Protein AF-A0AAD7YBY5-F1 (afdb_monomer)

Structure (mmCIF, N/CA/C/O backbone):
data_AF-A0AAD7YBY5-F1
#
_entry.id   AF-A0AAD7YBY5-F1
#
loop_
_atom_site.group_PDB
_atom_site.id
_atom_site.type_symbol
_atom_site.label_atom_id
_atom_site.label_alt_id
_atom_site.label_comp_id
_atom_site.label_asym_id
_atom_site.label_entity_id
_atom_site.label_seq_id
_atom_site.pdbx_PDB_ins_code
_atom_site.Cartn_x
_atom_site.Cartn_y
_atom_site.Cartn_z
_atom_site.occupancy
_atom_site.B_iso_or_equiv
_atom_site.auth_seq_id
_atom_site.auth_comp_id
_atom_site.auth_asym_id
_atom_site.auth_atom_id
_atom_site.pdbx_PDB_model_num
ATOM 1 N N . MET A 1 1 ? 53.950 -12.158 -47.807 1.00 49.66 1 MET A N 1
ATOM 2 C CA . MET A 1 1 ? 53.216 -12.852 -46.722 1.00 49.66 1 MET A CA 1
ATOM 3 C C . MET A 1 1 ? 52.343 -11.871 -45.913 1.00 49.66 1 MET A C 1
ATOM 5 O O . MET A 1 1 ? 52.463 -11.814 -44.701 1.00 49.66 1 MET A O 1
ATOM 9 N N . GLY A 1 2 ? 51.471 -11.078 -46.558 1.00 54.16 2 GLY A N 1
ATOM 10 C CA . GLY A 1 2 ? 50.641 -10.052 -45.881 1.00 54.16 2 GLY A CA 1
ATOM 11 C C . GLY A 1 2 ? 49.147 -10.391 -45.768 1.00 54.16 2 GLY A C 1
ATOM 12 O O . GLY A 1 2 ? 48.433 -9.776 -44.986 1.00 54.16 2 GLY A O 1
ATOM 13 N N . ASN A 1 3 ? 48.676 -11.403 -46.506 1.00 57.34 3 ASN A N 1
ATOM 14 C CA . ASN A 1 3 ? 47.248 -11.730 -46.601 1.00 57.34 3 ASN A CA 1
ATOM 15 C C . ASN A 1 3 ? 46.719 -12.576 -45.424 1.00 57.34 3 ASN A C 1
ATOM 17 O O . ASN A 1 3 ? 45.517 -12.632 -45.197 1.00 57.34 3 ASN A O 1
ATOM 21 N N . LEU A 1 4 ? 47.610 -13.216 -44.656 1.00 55.56 4 LEU A N 1
ATOM 22 C CA . LEU A 1 4 ? 47.236 -14.051 -43.504 1.00 55.56 4 LEU A CA 1
ATOM 23 C C . LEU A 1 4 ? 46.973 -13.219 -42.235 1.00 55.56 4 LEU A C 1
ATOM 25 O O . LEU A 1 4 ? 46.135 -13.591 -41.420 1.00 55.56 4 LEU A O 1
ATOM 29 N N . ILE A 1 5 ? 47.634 -12.063 -42.091 1.00 58.41 5 ILE A N 1
ATOM 30 C CA . ILE A 1 5 ? 47.460 -11.166 -40.935 1.00 58.41 5 ILE A CA 1
ATOM 31 C C . ILE A 1 5 ? 46.163 -10.350 -41.074 1.00 58.41 5 ILE A C 1
ATOM 33 O O . ILE A 1 5 ? 45.430 -10.198 -40.101 1.00 58.41 5 ILE A O 1
ATOM 37 N N . ALA A 1 6 ? 45.821 -9.893 -42.284 1.00 57.31 6 ALA A N 1
ATOM 38 C CA . ALA A 1 6 ? 44.580 -9.153 -42.538 1.00 57.31 6 ALA A CA 1
ATOM 39 C C . ALA A 1 6 ? 43.312 -10.011 -42.336 1.00 57.31 6 ALA A C 1
ATOM 41 O O . ALA A 1 6 ? 42.326 -9.521 -41.785 1.00 57.31 6 ALA A O 1
ATOM 42 N N . GLY A 1 7 ? 43.353 -11.297 -42.716 1.00 59.06 7 GLY A N 1
ATOM 43 C CA . GLY A 1 7 ? 42.253 -12.243 -42.490 1.00 59.06 7 GLY A CA 1
ATOM 44 C C . GLY A 1 7 ? 41.991 -12.504 -41.003 1.00 59.06 7 GLY A C 1
ATOM 45 O O . GLY A 1 7 ? 40.863 -12.340 -40.544 1.00 59.06 7 GLY A O 1
ATOM 46 N N . GLY A 1 8 ? 43.045 -12.792 -40.227 1.00 62.25 8 GLY A N 1
ATOM 47 C CA . GLY A 1 8 ? 42.928 -13.037 -38.784 1.00 62.25 8 GLY A CA 1
ATOM 48 C C . GLY A 1 8 ? 42.505 -11.805 -37.972 1.00 62.25 8 GLY A C 1
ATOM 49 O O . GLY A 1 8 ? 41.762 -11.936 -37.000 1.00 62.25 8 GLY A O 1
ATOM 50 N N . VAL A 1 9 ? 42.917 -10.597 -38.381 1.00 66.00 9 VAL A N 1
ATOM 51 C CA . VAL A 1 9 ? 42.490 -9.332 -37.751 1.00 66.00 9 VAL A CA 1
ATOM 52 C C . VAL A 1 9 ? 41.027 -9.007 -38.078 1.00 66.00 9 VAL A C 1
ATOM 54 O O . VAL A 1 9 ? 40.288 -8.595 -37.186 1.00 66.00 9 VAL A O 1
ATOM 57 N N . GLY A 1 10 ? 40.573 -9.241 -39.314 1.00 66.06 10 GLY A N 1
ATOM 58 C CA . GLY A 1 10 ? 39.168 -9.064 -39.701 1.00 66.06 10 GLY A CA 1
ATOM 59 C C . GLY A 1 10 ? 38.218 -10.041 -38.997 1.00 66.06 10 GLY A C 1
ATOM 60 O O . GLY A 1 10 ? 37.145 -9.640 -38.545 1.00 66.06 10 GLY A O 1
ATOM 61 N N . GLU A 1 11 ? 38.626 -11.303 -38.833 1.00 71.19 11 GLU A N 1
ATOM 62 C CA . GLU A 1 11 ? 37.889 -12.298 -38.041 1.00 71.19 11 GLU A CA 1
ATOM 63 C C . GLU A 1 11 ? 37.869 -11.959 -36.548 1.00 71.19 11 GLU A C 1
ATOM 65 O O . GLU A 1 11 ? 36.817 -12.059 -35.915 1.00 71.19 11 GLU A O 1
ATOM 70 N N . GLN A 1 12 ? 38.986 -11.493 -35.976 1.00 69.75 12 GLN A N 1
ATOM 71 C CA . GLN A 1 12 ? 39.000 -11.023 -34.588 1.00 69.75 12 GLN A CA 1
ATOM 72 C C . GLN A 1 12 ? 38.126 -9.785 -34.380 1.00 69.75 12 GLN A C 1
ATOM 74 O O . GLN A 1 12 ? 37.431 -9.714 -33.369 1.00 69.75 12 GLN A O 1
ATOM 79 N N . MET A 1 13 ? 38.107 -8.832 -35.318 1.00 73.50 13 MET A N 1
ATOM 80 C CA . MET A 1 13 ? 37.220 -7.668 -35.233 1.00 73.50 13 MET A CA 1
ATOM 81 C C . MET A 1 13 ? 35.747 -8.069 -35.320 1.00 73.50 13 MET A C 1
ATOM 83 O O . MET A 1 13 ? 34.963 -7.603 -34.496 1.00 73.50 13 MET A O 1
ATOM 87 N N . LYS A 1 14 ? 35.370 -8.974 -36.237 1.00 79.50 14 LYS A N 1
ATOM 88 C CA . LYS A 1 14 ? 34.003 -9.521 -36.301 1.00 79.50 14 LYS A CA 1
ATOM 89 C C . LYS A 1 14 ? 33.625 -10.249 -35.014 1.00 79.50 14 LYS A C 1
ATOM 91 O O . LYS A 1 14 ? 32.585 -9.949 -34.441 1.00 79.50 14 LYS A O 1
ATOM 96 N N . LYS A 1 15 ? 34.499 -11.112 -34.490 1.00 81.50 15 LYS A N 1
ATOM 97 C CA . LYS A 1 15 ? 34.286 -11.811 -33.214 1.00 81.50 15 LYS A CA 1
ATOM 98 C C . LYS A 1 15 ? 34.172 -10.845 -32.031 1.00 81.50 15 LYS A C 1
ATOM 100 O O . LYS A 1 15 ? 33.357 -11.061 -31.141 1.00 81.50 15 LYS A O 1
ATOM 105 N N . ASN A 1 16 ? 34.951 -9.764 -32.016 1.00 81.06 16 ASN A N 1
ATOM 106 C CA . ASN A 1 16 ? 34.866 -8.723 -30.992 1.00 81.06 16 ASN A CA 1
ATOM 107 C C . ASN A 1 16 ? 33.571 -7.903 -31.128 1.00 81.06 16 ASN A C 1
ATOM 109 O O . ASN A 1 16 ? 32.954 -7.545 -30.131 1.00 81.06 16 ASN A O 1
ATOM 113 N N . GLN A 1 17 ? 33.109 -7.653 -32.354 1.00 80.56 17 GLN A N 1
ATOM 114 C CA . GLN A 1 17 ? 31.845 -6.972 -32.634 1.00 80.56 17 GLN A CA 1
ATOM 115 C C . GLN A 1 17 ? 30.636 -7.836 -32.246 1.00 80.56 17 GLN A C 1
ATOM 117 O O . GLN A 1 17 ? 29.715 -7.343 -31.597 1.00 80.56 17 GLN A O 1
ATOM 122 N N . GLU A 1 18 ? 30.668 -9.132 -32.558 1.00 84.69 18 GLU A N 1
ATOM 123 C CA . GLU A 1 18 ? 29.687 -10.121 -32.101 1.00 84.69 18 GLU A CA 1
ATOM 124 C C . GLU A 1 18 ? 29.693 -10.241 -30.573 1.00 84.69 18 GLU A C 1
ATOM 126 O O . GLU A 1 18 ? 28.630 -10.229 -29.953 1.00 84.69 18 GLU A O 1
ATOM 131 N N . MET A 1 19 ? 30.872 -10.255 -29.942 1.00 83.69 19 MET A N 1
ATOM 132 C CA . MET A 1 19 ? 31.008 -10.237 -28.483 1.00 83.69 19 MET A CA 1
ATOM 133 C C . MET A 1 19 ? 30.435 -8.947 -27.879 1.00 83.69 19 MET A C 1
ATOM 135 O O . MET A 1 19 ? 29.713 -9.011 -26.887 1.00 83.69 19 MET A O 1
ATOM 139 N N . MET A 1 20 ? 30.674 -7.779 -28.484 1.00 82.50 20 MET A N 1
ATOM 140 C CA . MET A 1 20 ? 30.072 -6.517 -28.042 1.00 82.50 20 MET A CA 1
ATOM 141 C C . MET A 1 20 ? 28.545 -6.530 -28.174 1.00 82.50 20 MET A C 1
ATOM 143 O O . MET A 1 20 ? 27.848 -6.083 -27.263 1.00 82.50 20 MET A O 1
ATOM 147 N N . GLN A 1 21 ? 28.002 -7.078 -29.264 1.00 85.25 21 GLN A N 1
ATOM 148 C CA . GLN A 1 21 ? 26.556 -7.220 -29.446 1.00 85.25 21 GLN A CA 1
ATOM 149 C C . GLN A 1 21 ? 25.943 -8.188 -28.428 1.00 85.25 21 GLN A C 1
ATOM 151 O O . GLN A 1 21 ? 24.910 -7.874 -2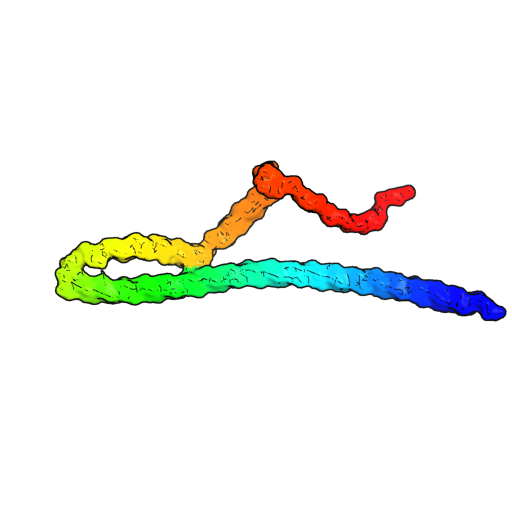7.836 1.00 85.25 21 GLN A O 1
ATOM 156 N N . GLN A 1 22 ? 26.584 -9.332 -28.177 1.00 86.12 22 GLN A N 1
ATOM 157 C CA . GLN A 1 22 ? 26.162 -10.284 -27.146 1.00 86.12 22 GLN A CA 1
ATOM 158 C C . GLN A 1 22 ? 26.198 -9.642 -25.754 1.00 86.12 22 GLN A C 1
ATOM 160 O O . GLN A 1 22 ? 25.229 -9.742 -25.005 1.00 86.12 22 GLN A O 1
ATOM 165 N N . MET A 1 23 ? 27.260 -8.903 -25.429 1.00 86.50 23 MET A N 1
ATOM 166 C CA . MET A 1 23 ? 27.378 -8.181 -24.160 1.00 86.50 23 MET A CA 1
ATOM 167 C C . MET A 1 23 ? 26.305 -7.098 -24.005 1.00 86.50 23 MET A C 1
ATOM 169 O O . MET A 1 23 ? 25.755 -6.947 -22.915 1.00 86.50 23 MET A O 1
ATOM 173 N N . ASN A 1 24 ? 25.960 -6.372 -25.072 1.00 86.75 24 ASN A N 1
ATOM 174 C CA . ASN A 1 24 ? 24.878 -5.385 -25.047 1.00 86.75 24 ASN A CA 1
ATOM 175 C C . ASN A 1 24 ? 23.507 -6.040 -24.828 1.00 86.75 24 ASN A C 1
ATOM 177 O O . ASN A 1 24 ? 22.733 -5.551 -24.005 1.00 86.75 24 ASN A O 1
ATOM 181 N N . LYS A 1 25 ? 23.232 -7.174 -25.487 1.00 88.69 25 LYS A N 1
ATOM 182 C CA . LYS A 1 25 ? 22.008 -7.963 -25.263 1.00 88.69 25 LYS A CA 1
ATOM 183 C C . LYS A 1 25 ? 21.909 -8.450 -23.816 1.00 88.69 25 LYS A C 1
ATOM 185 O O . LYS A 1 25 ? 20.912 -8.186 -23.154 1.00 88.69 25 LYS A O 1
ATOM 190 N N . ILE A 1 26 ? 22.979 -9.044 -23.283 1.00 89.69 26 ILE A N 1
ATOM 191 C CA . ILE A 1 26 ? 23.027 -9.536 -21.896 1.00 89.69 26 ILE A CA 1
ATOM 192 C C . ILE A 1 26 ? 22.824 -8.393 -20.889 1.00 89.69 26 ILE A C 1
ATOM 194 O O . ILE A 1 26 ? 22.112 -8.553 -19.897 1.00 89.69 26 ILE A O 1
ATOM 198 N N . LYS A 1 27 ? 23.441 -7.226 -21.118 1.00 88.62 27 LYS A N 1
ATOM 199 C CA . LYS A 1 27 ? 2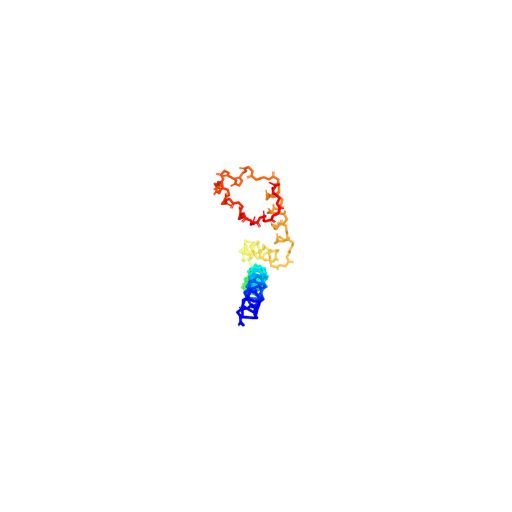3.240 -6.043 -20.264 1.00 88.62 27 LYS A CA 1
ATOM 200 C C . LYS A 1 27 ? 21.785 -5.572 -20.293 1.00 88.62 27 LYS A C 1
ATOM 202 O O . LYS A 1 27 ? 21.230 -5.289 -19.234 1.00 88.62 27 LYS A O 1
ATOM 207 N N . MET A 1 28 ? 21.173 -5.533 -21.475 1.00 89.88 28 MET A N 1
ATOM 208 C CA . MET A 1 28 ? 19.779 -5.127 -21.653 1.00 89.88 28 MET A CA 1
ATOM 209 C C . MET A 1 28 ? 18.809 -6.093 -20.958 1.00 89.88 28 MET A C 1
ATOM 211 O O . MET A 1 28 ? 17.943 -5.653 -20.204 1.00 89.88 28 MET A O 1
ATOM 215 N N . GLU A 1 29 ? 18.993 -7.404 -21.127 1.00 89.94 29 GLU A N 1
ATOM 216 C CA . GLU A 1 29 ? 18.187 -8.428 -20.449 1.00 89.94 29 GLU A CA 1
ATOM 217 C C . GLU A 1 29 ? 18.275 -8.302 -18.925 1.00 89.94 29 GLU A C 1
ATOM 219 O O . GLU A 1 29 ? 17.255 -8.298 -18.233 1.00 89.94 29 GLU A O 1
ATOM 224 N N . ARG A 1 30 ? 19.489 -8.120 -18.389 1.00 91.25 30 ARG A N 1
ATOM 225 C CA . ARG A 1 30 ? 19.697 -7.902 -16.950 1.00 91.25 30 ARG A CA 1
ATOM 226 C C . ARG A 1 30 ? 19.031 -6.623 -16.460 1.00 91.25 30 ARG A C 1
ATOM 228 O O . ARG A 1 30 ? 18.472 -6.623 -15.367 1.00 91.25 30 ARG A O 1
ATOM 235 N N . GLN A 1 31 ? 19.068 -5.547 -17.245 1.00 88.56 31 GLN A N 1
ATOM 236 C CA . GLN A 1 31 ? 18.417 -4.289 -16.888 1.00 88.56 31 GLN A CA 1
ATOM 237 C C . GLN A 1 31 ? 16.896 -4.454 -16.816 1.00 88.56 31 GLN A C 1
ATOM 239 O O . GLN A 1 31 ? 16.293 -4.030 -15.833 1.00 88.56 31 GLN A O 1
ATOM 244 N N . ILE A 1 32 ? 16.281 -5.124 -17.794 1.00 90.88 32 ILE A N 1
ATOM 245 C CA . ILE A 1 32 ? 14.839 -5.414 -17.785 1.00 90.88 32 ILE A CA 1
ATOM 246 C C . ILE A 1 32 ? 14.471 -6.277 -16.575 1.00 90.88 32 ILE A C 1
ATOM 248 O O . ILE A 1 32 ? 13.525 -5.966 -15.848 1.00 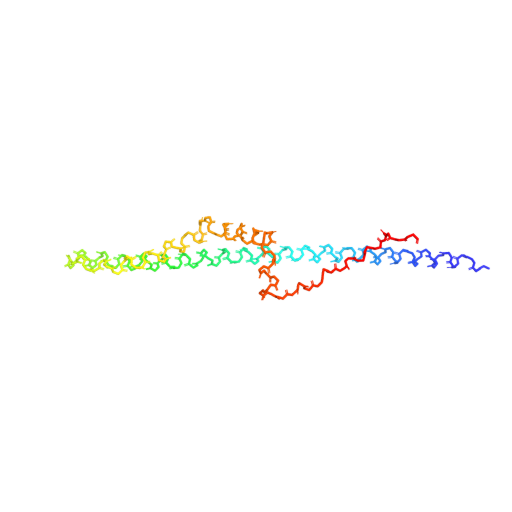90.88 32 ILE A O 1
ATOM 252 N N . GLN A 1 33 ? 15.245 -7.332 -16.310 1.00 91.56 33 GLN A N 1
ATOM 253 C CA . GLN A 1 33 ? 15.033 -8.181 -15.140 1.00 91.56 33 GLN A CA 1
ATOM 254 C C . GLN A 1 33 ? 15.154 -7.383 -13.841 1.00 91.56 33 GLN A C 1
ATOM 256 O O . GLN A 1 33 ? 14.316 -7.528 -12.955 1.00 91.56 33 GLN A O 1
ATOM 261 N N . PHE A 1 34 ? 16.152 -6.509 -13.726 1.00 92.00 34 PHE A N 1
ATOM 262 C CA . PHE A 1 34 ? 16.333 -5.669 -12.548 1.00 92.00 34 PHE A CA 1
ATOM 263 C C . PHE A 1 34 ? 15.141 -4.732 -12.321 1.00 92.00 34 PHE A C 1
ATOM 265 O O . PHE A 1 34 ? 14.630 -4.665 -11.203 1.00 92.00 34 PHE A O 1
ATOM 272 N N . GLN A 1 35 ? 14.652 -4.070 -13.375 1.00 88.19 35 GLN A N 1
ATOM 273 C CA . GLN A 1 35 ? 13.467 -3.205 -13.309 1.00 88.19 35 GLN A CA 1
ATOM 274 C C . GLN A 1 35 ? 12.235 -3.981 -12.840 1.00 88.19 35 GLN A C 1
ATOM 276 O O . GLN A 1 35 ? 11.544 -3.570 -11.909 1.00 88.19 35 GLN A O 1
ATOM 281 N N . TYR A 1 36 ? 12.009 -5.159 -13.418 1.00 89.81 36 TYR A N 1
ATOM 282 C CA . TYR A 1 36 ? 10.899 -6.025 -13.040 1.00 89.81 36 TYR A CA 1
ATOM 283 C C . TYR A 1 36 ? 10.980 -6.481 -11.576 1.00 89.81 36 TYR A C 1
ATOM 285 O O . TYR A 1 36 ? 9.980 -6.481 -10.854 1.00 89.81 36 TYR A O 1
ATOM 293 N N . GLN A 1 37 ? 12.178 -6.835 -11.106 1.00 90.06 37 GLN A N 1
ATOM 294 C CA . GLN A 1 37 ? 12.403 -7.220 -9.714 1.00 90.06 37 GLN A CA 1
ATOM 295 C C . GLN A 1 37 ? 12.199 -6.040 -8.756 1.00 90.06 37 GLN A C 1
ATOM 297 O O . GLN A 1 37 ? 11.602 -6.222 -7.696 1.00 90.06 37 GLN A O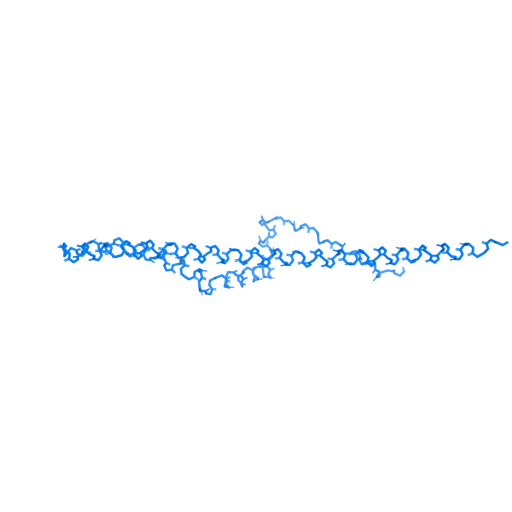 1
ATOM 302 N N . MET A 1 38 ? 12.643 -4.832 -9.118 1.00 90.31 38 MET A N 1
ATOM 303 C CA . MET A 1 38 ? 12.409 -3.626 -8.320 1.00 90.31 38 MET A CA 1
ATOM 304 C C . MET A 1 38 ? 10.921 -3.296 -8.205 1.00 90.31 38 MET A C 1
ATOM 306 O O . MET A 1 38 ? 10.438 -3.100 -7.092 1.00 90.31 38 MET A O 1
ATOM 310 N N . GLN A 1 39 ? 10.173 -3.329 -9.311 1.00 88.19 39 GLN A N 1
ATOM 311 C CA . GLN A 1 39 ? 8.722 -3.107 -9.295 1.00 88.19 39 GLN A CA 1
ATOM 312 C C . GLN A 1 39 ? 7.997 -4.134 -8.416 1.00 88.19 39 GLN A C 1
ATOM 314 O O . GLN A 1 39 ? 7.179 -3.776 -7.566 1.00 88.19 39 GLN A O 1
ATOM 319 N N . LYS A 1 40 ? 8.341 -5.421 -8.554 1.00 86.12 40 LYS A N 1
ATOM 320 C CA . LYS A 1 40 ? 7.798 -6.480 -7.691 1.00 86.12 40 LYS A CA 1
ATOM 321 C C . LYS A 1 40 ? 8.103 -6.244 -6.219 1.00 86.12 40 LYS A C 1
ATOM 323 O O . LYS A 1 40 ? 7.216 -6.403 -5.383 1.00 86.12 40 LYS A O 1
ATOM 328 N N . LYS A 1 41 ? 9.342 -5.866 -5.895 1.00 89.31 41 LYS A N 1
ATOM 329 C CA . LYS A 1 41 ? 9.756 -5.574 -4.518 1.00 89.31 41 LYS A CA 1
ATOM 330 C C . LYS A 1 41 ? 9.016 -4.374 -3.944 1.00 89.31 41 LYS A C 1
ATOM 332 O O . LYS A 1 41 ? 8.587 -4.449 -2.801 1.00 89.31 41 LYS A O 1
ATOM 337 N N . GLN A 1 42 ?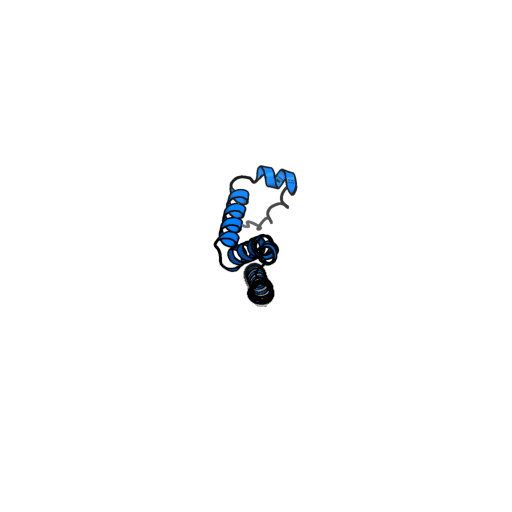 8.823 -3.309 -4.718 1.00 88.12 42 GLN A N 1
ATOM 338 C CA . GLN A 1 42 ? 8.048 -2.144 -4.285 1.00 88.12 42 GLN A CA 1
ATOM 339 C C . GLN A 1 42 ? 6.595 -2.523 -3.983 1.00 88.12 42 GLN A C 1
ATOM 341 O O . GLN A 1 42 ? 6.090 -2.190 -2.913 1.00 88.12 42 GLN A O 1
ATOM 346 N N . MET A 1 43 ? 5.951 -3.300 -4.860 1.00 85.50 43 MET A N 1
ATOM 347 C CA . MET A 1 43 ? 4.588 -3.786 -4.626 1.00 85.50 43 MET A CA 1
ATOM 348 C C . MET A 1 43 ? 4.507 -4.690 -3.385 1.00 85.50 43 MET A C 1
ATOM 350 O O . MET A 1 43 ? 3.598 -4.555 -2.568 1.00 85.50 43 MET A O 1
ATOM 354 N N . ALA A 1 44 ? 5.478 -5.590 -3.210 1.00 85.50 44 ALA A N 1
ATOM 355 C CA . ALA A 1 44 ? 5.551 -6.457 -2.038 1.00 85.50 44 ALA A CA 1
ATOM 356 C C . ALA A 1 44 ? 5.791 -5.666 -0.740 1.00 85.50 44 ALA A C 1
ATOM 358 O O . ALA A 1 44 ? 5.185 -5.979 0.281 1.00 85.50 44 ALA A O 1
ATOM 359 N N . MET A 1 45 ? 6.631 -4.629 -0.779 1.00 88.62 45 MET A N 1
ATOM 360 C CA . MET A 1 45 ? 6.919 -3.760 0.363 1.00 88.62 45 MET A CA 1
ATOM 361 C C . MET A 1 45 ? 5.693 -2.944 0.774 1.00 88.62 45 MET A C 1
ATOM 363 O O . MET A 1 45 ? 5.392 -2.877 1.962 1.00 88.62 45 MET A O 1
ATOM 367 N N . GLN A 1 46 ? 4.952 -2.383 -0.186 1.00 85.56 46 GLN A N 1
ATOM 368 C CA . GLN A 1 46 ? 3.694 -1.687 0.101 1.00 85.56 46 GLN A CA 1
ATOM 369 C C . GLN A 1 46 ? 2.689 -2.624 0.777 1.00 85.56 46 GLN A C 1
ATOM 371 O O . GLN A 1 46 ? 2.134 -2.281 1.818 1.00 85.56 46 GLN A O 1
ATOM 376 N N . LEU A 1 47 ? 2.522 -3.841 0.248 1.00 83.94 47 LEU A N 1
ATOM 377 C CA . LEU A 1 47 ? 1.625 -4.836 0.834 1.00 83.94 47 LEU A CA 1
ATOM 378 C C . LEU A 1 47 ? 2.070 -5.271 2.241 1.00 83.94 47 LEU A C 1
ATOM 380 O O . LEU A 1 47 ? 1.239 -5.414 3.137 1.00 83.94 47 LEU A O 1
ATOM 384 N N . ALA A 1 48 ? 3.373 -5.470 2.450 1.00 86.81 48 ALA A N 1
ATOM 385 C CA . ALA A 1 48 ? 3.926 -5.799 3.760 1.00 86.81 48 ALA A CA 1
ATOM 386 C C . ALA A 1 48 ? 3.703 -4.663 4.774 1.00 86.81 48 ALA A C 1
ATOM 388 O O . ALA A 1 48 ? 3.258 -4.928 5.888 1.00 86.81 48 ALA A O 1
ATOM 389 N N . GLY A 1 49 ? 3.923 -3.406 4.374 1.00 86.88 49 GLY A N 1
ATOM 390 C CA . GLY A 1 49 ? 3.681 -2.237 5.223 1.00 86.88 49 GLY A CA 1
ATOM 391 C C . GLY A 1 49 ? 2.207 -2.066 5.603 1.00 86.88 49 GLY A C 1
ATOM 392 O O . GLY A 1 49 ? 1.893 -1.771 6.757 1.00 86.88 49 GLY A O 1
ATOM 393 N N . SER A 1 50 ? 1.282 -2.324 4.671 1.00 85.75 50 SER A N 1
ATOM 394 C CA . SER A 1 50 ? -0.156 -2.323 4.973 1.00 85.75 50 SER A CA 1
ATOM 395 C C . SER A 1 50 ? -0.532 -3.393 6.003 1.00 85.75 50 SER A C 1
ATOM 397 O O . SER A 1 50 ? -1.334 -3.121 6.896 1.00 85.75 50 SER A O 1
ATOM 399 N N . ARG A 1 51 ? 0.066 -4.590 5.923 1.00 85.38 51 ARG A N 1
ATOM 400 C CA . ARG A 1 51 ? -0.161 -5.671 6.898 1.00 85.38 51 ARG A CA 1
ATOM 401 C C . ARG A 1 51 ? 0.363 -5.319 8.285 1.00 85.38 51 ARG A C 1
ATOM 403 O O . ARG A 1 51 ? -0.361 -5.511 9.257 1.00 85.38 51 ARG A O 1
ATOM 410 N N . ASP A 1 52 ? 1.573 -4.777 8.373 1.00 89.69 52 ASP A N 1
ATOM 411 C CA . ASP A 1 52 ? 2.170 -4.366 9.648 1.00 89.69 52 ASP A CA 1
ATOM 412 C C . ASP A 1 52 ? 1.333 -3.272 10.336 1.00 89.69 52 ASP A C 1
ATOM 414 O O . ASP A 1 52 ? 0.928 -3.409 11.491 1.00 89.69 52 ASP A O 1
ATOM 418 N N . THR A 1 53 ? 0.921 -2.256 9.571 1.00 86.69 53 THR A N 1
ATOM 419 C CA . THR A 1 53 ? 0.028 -1.189 10.056 1.00 86.69 53 THR A CA 1
ATOM 420 C C . THR A 1 53 ? -1.318 -1.745 10.536 1.00 86.69 53 THR A C 1
ATOM 422 O O . THR A 1 53 ? -1.834 -1.330 11.575 1.00 86.69 53 THR A O 1
ATOM 425 N N . CYS A 1 54 ? -1.886 -2.719 9.817 1.00 88.38 54 CYS A N 1
ATOM 426 C CA . CYS A 1 54 ? -3.130 -3.382 10.207 1.00 88.38 54 CYS A CA 1
ATOM 427 C C . CYS A 1 54 ? -2.984 -4.127 11.540 1.00 88.38 54 CYS A C 1
ATOM 429 O O . CYS A 1 54 ? -3.853 -4.004 12.406 1.00 88.38 54 CYS A O 1
ATOM 431 N N . HIS A 1 55 ? -1.893 -4.874 11.734 1.00 88.06 55 HIS A N 1
ATOM 432 C CA . HIS A 1 55 ? -1.624 -5.555 13.000 1.00 88.06 55 HIS A CA 1
ATOM 433 C C . HIS A 1 55 ? -1.461 -4.563 14.152 1.00 88.06 55 HIS A C 1
ATOM 435 O O . HIS A 1 55 ? -2.069 -4.756 15.206 1.00 88.06 55 HIS A O 1
ATOM 441 N N . TRP A 1 56 ? -0.724 -3.474 13.929 1.00 90.69 56 TRP A N 1
ATOM 442 C CA . TRP A 1 56 ? -0.514 -2.433 14.930 1.00 90.69 56 TRP A CA 1
ATOM 443 C C . TRP A 1 56 ? -1.826 -1.778 15.384 1.00 90.69 56 TRP A C 1
ATOM 445 O O . TRP A 1 56 ? -2.130 -1.726 16.578 1.00 90.69 56 TRP A O 1
ATOM 455 N N . ILE A 1 57 ? -2.658 -1.346 14.432 1.00 89.12 57 ILE A N 1
ATOM 456 C CA . ILE A 1 57 ? -3.947 -0.705 14.727 1.00 89.12 57 ILE A CA 1
ATOM 457 C C . ILE A 1 57 ? -4.923 -1.695 15.368 1.00 89.12 57 ILE A C 1
ATOM 459 O O . ILE A 1 57 ? -5.631 -1.337 16.308 1.00 89.12 57 ILE A O 1
ATOM 463 N N . THR A 1 58 ? -4.934 -2.954 14.921 1.00 88.12 58 THR A N 1
ATOM 464 C CA . THR A 1 58 ? -5.792 -3.996 15.508 1.00 88.12 58 THR A CA 1
ATOM 465 C C . THR A 1 58 ? -5.410 -4.278 16.961 1.00 88.12 58 THR A C 1
ATOM 467 O O . THR A 1 58 ? -6.292 -4.389 17.811 1.00 88.12 58 THR A O 1
ATOM 470 N N . ALA A 1 59 ? -4.114 -4.354 17.277 1.00 91.19 59 ALA A N 1
ATOM 471 C CA . ALA A 1 59 ? -3.642 -4.549 18.648 1.00 91.19 59 ALA A CA 1
ATOM 472 C C . ALA A 1 59 ? -4.038 -3.373 19.557 1.00 91.19 59 ALA A C 1
ATOM 474 O O . ALA A 1 59 ? -4.520 -3.572 20.677 1.00 91.19 59 ALA A O 1
ATOM 475 N N . PHE A 1 60 ? -3.907 -2.143 19.056 1.00 90.31 60 PHE A N 1
ATOM 476 C CA . PHE A 1 60 ? -4.356 -0.946 19.762 1.00 90.31 60 PHE A CA 1
ATOM 477 C C . PHE A 1 60 ? -5.873 -0.953 20.006 1.00 90.31 60 PHE A C 1
ATOM 479 O O . PHE A 1 60 ? -6.320 -0.753 21.138 1.00 90.31 60 PHE A O 1
ATOM 486 N N . TYR A 1 61 ? -6.662 -1.268 18.974 1.00 89.69 61 TYR A N 1
ATOM 487 C CA . TYR A 1 61 ? -8.114 -1.405 19.073 1.00 89.69 61 TYR A CA 1
ATOM 488 C C . TYR A 1 61 ? -8.512 -2.466 20.106 1.00 89.69 61 TYR A C 1
ATOM 490 O O . TYR A 1 61 ? -9.346 -2.192 20.966 1.00 89.69 61 TYR A O 1
ATOM 498 N N . ALA A 1 62 ? -7.881 -3.643 20.084 1.00 90.56 62 ALA A N 1
ATOM 499 C CA . ALA A 1 62 ? -8.140 -4.717 21.042 1.00 90.56 62 ALA A CA 1
ATOM 500 C C . ALA A 1 62 ? -7.824 -4.299 22.489 1.00 90.56 62 ALA A C 1
ATOM 502 O O . ALA A 1 62 ? -8.581 -4.610 23.413 1.00 90.56 62 ALA A O 1
ATOM 503 N N . THR A 1 63 ? -6.741 -3.544 22.690 1.00 91.19 63 THR A N 1
ATOM 504 C CA . THR A 1 63 ? -6.331 -3.049 24.013 1.00 91.19 63 THR A CA 1
ATOM 505 C C . THR A 1 63 ? -7.348 -2.045 24.559 1.00 91.19 63 THR A C 1
ATOM 507 O O . THR A 1 63 ? -7.824 -2.191 25.687 1.00 91.19 63 THR A O 1
ATOM 510 N N . ILE A 1 64 ? -7.755 -1.068 23.738 1.00 89.94 64 ILE A N 1
ATOM 511 C CA . ILE A 1 64 ? -8.790 -0.092 24.102 1.00 89.94 64 ILE A CA 1
ATOM 512 C C . ILE A 1 64 ? -10.134 -0.778 24.339 1.00 89.94 64 ILE A C 1
ATOM 514 O O . ILE A 1 64 ? -10.792 -0.496 25.340 1.00 89.94 64 ILE A O 1
ATOM 518 N N . ALA A 1 65 ? -10.533 -1.699 23.462 1.00 88.62 65 ALA A N 1
ATOM 519 C CA . ALA A 1 65 ? -11.784 -2.432 23.593 1.00 88.62 65 ALA A CA 1
ATOM 520 C C . ALA A 1 65 ? -11.839 -3.199 24.921 1.00 88.62 65 ALA A C 1
ATOM 522 O O . ALA A 1 65 ? -12.819 -3.085 25.651 1.00 88.62 65 ALA A O 1
ATOM 523 N N . THR A 1 66 ? -10.762 -3.895 25.294 1.00 89.75 66 THR A N 1
ATOM 524 C CA . THR A 1 66 ? -10.686 -4.630 26.568 1.00 89.75 66 THR A CA 1
ATOM 525 C C . THR A 1 66 ? -10.783 -3.687 27.775 1.00 89.75 66 THR A C 1
ATOM 527 O O . THR A 1 66 ? -11.512 -3.971 28.732 1.00 89.75 66 THR A O 1
ATOM 530 N N . GLY A 1 67 ? -10.114 -2.529 27.721 1.00 88.69 67 GLY A N 1
ATOM 531 C CA . GLY A 1 67 ? -10.191 -1.502 28.764 1.00 88.69 67 GLY A CA 1
ATOM 532 C C . GLY A 1 67 ? -11.597 -0.911 28.919 1.00 88.69 67 GLY A C 1
ATOM 533 O O . GLY A 1 67 ? -12.117 -0.820 30.034 1.00 88.69 67 GLY A O 1
ATOM 534 N N . LEU A 1 68 ? -12.250 -0.577 27.803 1.00 87.19 68 LEU A N 1
ATOM 535 C CA . LEU A 1 68 ? -13.606 -0.024 27.787 1.00 87.19 68 LEU A CA 1
ATOM 536 C C . LEU A 1 68 ? -14.661 -1.049 28.217 1.00 87.19 68 LEU A C 1
ATOM 538 O O . LEU A 1 68 ? -15.569 -0.690 28.961 1.00 87.19 68 LEU A O 1
ATOM 542 N N . ILE A 1 69 ? -14.527 -2.322 27.830 1.00 86.75 69 ILE A N 1
ATOM 543 C CA . ILE A 1 69 ? -15.423 -3.405 28.270 1.00 86.75 69 ILE A CA 1
ATOM 544 C C . ILE A 1 69 ? -15.299 -3.624 29.783 1.00 86.75 69 ILE A C 1
ATOM 546 O O . ILE A 1 69 ? -16.307 -3.713 30.486 1.00 86.75 69 ILE A O 1
ATOM 550 N N . THR A 1 70 ? -14.075 -3.649 30.314 1.00 87.88 70 THR A N 1
ATOM 551 C CA . THR A 1 70 ? -13.841 -3.796 31.761 1.00 87.88 70 THR A CA 1
ATOM 552 C C . THR A 1 70 ? -14.408 -2.601 32.537 1.00 87.88 70 THR A C 1
ATOM 554 O O . THR A 1 70 ? -15.071 -2.774 33.563 1.00 87.88 70 THR A O 1
ATOM 557 N N . GLY A 1 71 ? -14.221 -1.383 32.015 1.00 84.00 71 GLY A N 1
ATOM 558 C CA . GLY A 1 71 ? -14.818 -0.165 32.565 1.00 84.00 71 GLY A CA 1
ATOM 559 C C . GLY A 1 71 ? -16.348 -0.177 32.514 1.00 84.00 71 GLY A C 1
ATOM 560 O O . GLY A 1 71 ? -17.004 0.144 33.505 1.00 84.00 71 GLY A O 1
ATOM 561 N N . PHE A 1 72 ? -16.935 -0.627 31.403 1.00 85.44 72 PHE A N 1
ATOM 562 C CA . PHE A 1 72 ? -18.381 -0.746 31.236 1.00 85.44 72 PHE A CA 1
ATOM 563 C C . PHE A 1 72 ? -18.996 -1.718 32.248 1.00 85.44 72 PHE A C 1
ATOM 565 O O . PHE A 1 72 ? -19.987 -1.373 32.893 1.00 85.44 72 PHE A O 1
ATOM 572 N N . THR A 1 73 ? -18.375 -2.880 32.467 1.00 82.81 73 THR A N 1
ATOM 573 C CA . THR A 1 73 ? -18.830 -3.863 33.465 1.00 82.81 73 THR A CA 1
ATOM 574 C C . THR A 1 73 ? -18.874 -3.270 34.877 1.00 82.81 73 THR A C 1
ATOM 576 O O . THR A 1 73 ? -19.788 -3.571 35.645 1.00 82.81 73 THR A O 1
ATOM 579 N N . LYS A 1 74 ? -17.935 -2.374 35.213 1.00 83.56 74 LYS A N 1
ATOM 580 C CA . LYS A 1 74 ? -17.855 -1.733 36.534 1.00 83.56 74 LYS A CA 1
ATOM 581 C C . LYS A 1 74 ? -18.788 -0.527 36.690 1.00 83.56 74 LYS A C 1
ATOM 583 O O . LYS A 1 74 ? -19.354 -0.336 37.760 1.00 83.56 74 LYS A O 1
ATOM 588 N N . THR A 1 75 ? -18.940 0.308 35.660 1.00 82.00 75 THR A N 1
ATOM 589 C CA . THR A 1 75 ? -19.699 1.574 35.747 1.00 82.00 75 THR A CA 1
ATOM 590 C C . THR A 1 75 ? -21.143 1.458 35.238 1.00 82.00 75 THR A C 1
ATOM 592 O O . THR A 1 75 ? -21.952 2.337 35.524 1.00 82.00 75 THR A O 1
ATOM 595 N N . ARG A 1 76 ? -21.478 0.406 34.472 1.00 79.94 76 ARG A N 1
ATOM 596 C CA . ARG A 1 76 ? -22.775 0.167 33.796 1.00 79.94 76 ARG A CA 1
ATOM 597 C C . ARG A 1 76 ? -23.309 1.333 32.949 1.00 79.94 76 ARG A C 1
ATOM 599 O O . ARG A 1 76 ? -24.501 1.404 32.661 1.00 79.94 76 ARG A O 1
ATOM 606 N N . LYS A 1 77 ? -22.438 2.250 32.518 1.00 80.31 77 LYS A N 1
ATOM 607 C CA . LYS A 1 77 ? -22.805 3.402 31.681 1.00 80.31 77 LYS A CA 1
ATOM 608 C C . LYS A 1 77 ? -22.582 3.074 30.199 1.00 80.31 77 LYS A C 1
ATOM 610 O O . LYS A 1 77 ? -21.423 2.983 29.797 1.00 80.31 77 LYS A O 1
ATOM 615 N N . PRO A 1 78 ? -23.635 2.970 29.364 1.00 75.56 78 PRO A N 1
ATOM 616 C CA . PRO A 1 78 ? -23.494 2.631 27.940 1.00 75.56 78 PRO A CA 1
ATOM 617 C C . PRO A 1 78 ? -22.718 3.685 27.141 1.00 75.56 78 PRO A C 1
ATOM 619 O O . PRO A 1 78 ? -22.114 3.363 26.123 1.00 75.56 78 PRO A O 1
ATOM 622 N N . GLY A 1 79 ? -22.642 4.923 27.645 1.00 79.94 79 GLY A N 1
ATOM 623 C CA . GLY A 1 79 ? -21.861 5.998 27.030 1.00 79.94 79 GLY A CA 1
ATOM 624 C C . GLY A 1 79 ? -20.356 5.719 26.916 1.00 79.94 79 GLY A C 1
ATOM 625 O O . GLY A 1 79 ? -19.687 6.333 26.094 1.00 79.94 79 GLY A O 1
ATOM 626 N N . LEU A 1 80 ? -19.819 4.767 27.686 1.00 78.25 80 LEU A N 1
ATOM 627 C CA . LEU A 1 80 ? -18.398 4.410 27.639 1.00 78.25 80 LEU A CA 1
ATOM 628 C C . LEU A 1 80 ? -18.008 3.652 26.356 1.00 78.25 80 LEU A C 1
ATOM 630 O O . LEU A 1 80 ? -16.835 3.616 26.001 1.00 78.25 80 LEU A O 1
ATOM 634 N N . LEU A 1 81 ? -18.982 3.067 25.649 1.00 77.38 81 LEU A N 1
ATOM 635 C CA . LEU A 1 81 ? -18.765 2.337 24.393 1.00 77.38 81 LEU A CA 1
ATOM 636 C C . LEU A 1 81 ? -18.887 3.230 23.150 1.00 77.38 81 LEU A C 1
ATOM 638 O O . LEU A 1 81 ? -18.496 2.816 22.062 1.00 77.38 81 LEU A O 1
ATOM 642 N N . ILE A 1 82 ? -19.375 4.465 23.304 1.00 82.75 82 ILE A N 1
ATOM 643 C CA . ILE A 1 82 ? -19.478 5.449 22.218 1.00 82.75 82 ILE A CA 1
ATOM 644 C C . ILE A 1 82 ? -18.156 5.629 21.448 1.00 82.75 82 ILE A C 1
ATOM 646 O O . ILE A 1 82 ? -18.211 5.581 20.220 1.00 82.75 82 ILE A O 1
ATOM 650 N N . PRO A 1 83 ? -16.970 5.776 22.082 1.00 82.00 83 PRO A N 1
ATOM 651 C CA . PRO A 1 83 ? -15.715 5.947 21.341 1.00 82.00 83 PRO A CA 1
ATOM 652 C C . PRO A 1 83 ? -15.282 4.705 20.546 1.00 82.00 83 PRO A C 1
ATOM 654 O O . PRO A 1 83 ? -14.411 4.808 19.686 1.00 82.00 83 PRO A O 1
ATOM 657 N N . LEU A 1 84 ? -15.891 3.540 20.780 1.00 82.00 84 LEU A N 1
ATOM 658 C CA . LEU A 1 84 ? -15.544 2.300 20.089 1.00 82.00 84 LEU A CA 1
ATOM 659 C C . LEU A 1 84 ? -16.026 2.299 18.629 1.00 82.00 84 LEU A C 1
ATOM 661 O O . LEU A 1 84 ? -15.366 1.725 17.765 1.00 82.00 84 LEU A O 1
ATOM 665 N N . VAL A 1 85 ? -17.144 2.976 18.347 1.00 82.12 85 VAL A N 1
ATOM 666 C CA . VAL A 1 85 ? -17.745 3.081 17.006 1.00 82.12 85 VAL A CA 1
ATOM 667 C C . VAL A 1 85 ? -16.860 3.872 16.028 1.00 82.12 85 VAL A C 1
ATOM 669 O O . VAL A 1 85 ? -16.505 3.315 14.987 1.00 82.12 85 VAL A O 1
ATOM 672 N N . PRO A 1 86 ? -16.433 5.119 16.326 1.00 85.19 86 PRO A N 1
ATOM 673 C CA . PRO A 1 86 ? -15.545 5.861 15.434 1.00 85.19 86 PRO A CA 1
ATOM 674 C C . PRO A 1 86 ? -14.154 5.226 15.313 1.00 85.19 86 PRO A C 1
ATOM 676 O O . PRO A 1 86 ? -13.497 5.425 14.299 1.00 85.19 86 PRO A O 1
ATOM 679 N N . LEU A 1 87 ? -13.708 4.435 16.297 1.00 82.25 87 LEU A N 1
ATOM 680 C CA . LEU A 1 87 ? -12.430 3.715 16.238 1.00 82.25 87 LEU A CA 1
ATOM 681 C C . LEU A 1 87 ? -12.508 2.430 15.388 1.00 82.25 87 LEU A C 1
ATOM 683 O O . LEU A 1 87 ? -11.533 2.038 14.742 1.00 82.25 87 LEU A O 1
ATOM 687 N N . ALA A 1 88 ? -13.670 1.771 15.361 1.00 84.38 88 ALA A N 1
ATOM 688 C CA . ALA A 1 88 ? -13.885 0.552 14.582 1.00 84.38 88 ALA A CA 1
ATOM 689 C C . ALA A 1 88 ? -13.843 0.811 13.068 1.00 84.38 88 ALA A C 1
ATOM 691 O O . ALA A 1 88 ? -13.284 0.007 12.325 1.00 84.38 88 ALA A O 1
ATOM 692 N N . PHE A 1 89 ? -14.380 1.947 12.611 1.00 84.88 89 PHE A N 1
ATOM 693 C 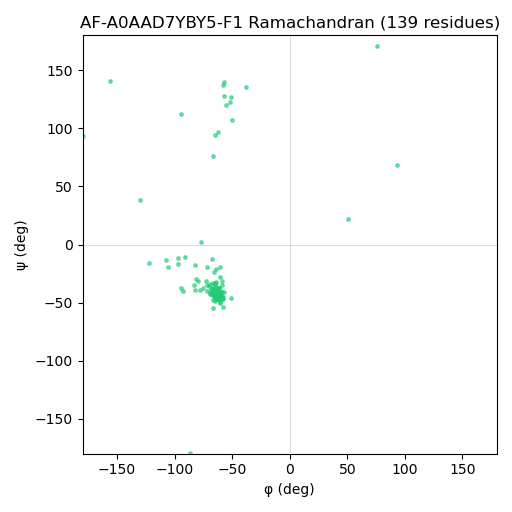CA . PHE A 1 89 ? -14.454 2.295 11.188 1.00 84.88 89 PHE A CA 1
ATOM 694 C C . PHE A 1 89 ? -13.084 2.337 10.469 1.00 84.88 89 PHE A C 1
ATOM 696 O O . PHE A 1 89 ? -12.914 1.616 9.483 1.00 84.88 89 PHE A O 1
ATOM 703 N N . PRO A 1 90 ? -12.068 3.089 10.944 1.00 85.94 90 PRO A N 1
ATOM 704 C CA . PRO A 1 90 ? -10.741 3.069 10.331 1.00 85.94 90 PRO A CA 1
ATOM 705 C C . PRO A 1 90 ? -10.066 1.700 10.466 1.00 85.94 90 PRO A C 1
ATOM 707 O O . PRO A 1 90 ? -9.401 1.257 9.535 1.00 85.94 90 PRO A O 1
ATOM 710 N N . THR A 1 91 ? -10.274 0.982 11.572 1.00 84.81 91 THR A N 1
ATOM 711 C CA . THR A 1 91 ? -9.691 -0.358 11.771 1.00 84.81 91 THR A CA 1
ATOM 712 C C . THR A 1 91 ? -10.207 -1.354 10.726 1.00 84.81 91 THR A C 1
ATOM 714 O O . THR A 1 91 ? -9.418 -2.084 10.126 1.00 84.81 91 THR A O 1
ATOM 717 N N . ALA A 1 92 ? -11.512 -1.332 10.438 1.00 84.94 92 ALA A N 1
ATOM 718 C CA . ALA A 1 92 ? -12.119 -2.132 9.377 1.00 84.94 92 ALA A CA 1
ATOM 719 C C . ALA A 1 92 ? -11.591 -1.747 7.983 1.00 84.94 92 ALA A C 1
ATOM 721 O O . ALA A 1 92 ? -11.345 -2.622 7.153 1.00 84.94 92 ALA A O 1
ATOM 722 N N . TYR A 1 93 ? -11.348 -0.454 7.740 1.00 84.44 93 TYR A N 1
ATOM 723 C CA . TYR A 1 93 ? -10.721 0.014 6.502 1.00 84.44 93 TYR A CA 1
ATOM 724 C C . TYR A 1 93 ? -9.303 -0.546 6.320 1.00 84.44 93 TYR A C 1
ATOM 726 O O . TYR A 1 93 ? -8.975 -1.042 5.244 1.00 84.44 93 TYR A O 1
ATOM 734 N N . PHE A 1 94 ? -8.467 -0.522 7.364 1.00 84.00 94 PHE A N 1
ATOM 735 C CA . PHE A 1 94 ? -7.117 -1.094 7.297 1.00 84.00 94 PHE A CA 1
ATOM 736 C C . PHE A 1 94 ? -7.130 -2.611 7.091 1.00 84.00 94 PHE A C 1
ATOM 738 O O . PHE A 1 94 ? -6.275 -3.132 6.377 1.00 84.00 94 PHE A O 1
ATOM 745 N N . TRP A 1 95 ? -8.129 -3.305 7.638 1.00 81.81 95 TRP A N 1
ATOM 746 C CA . TRP A 1 95 ? -8.358 -4.726 7.376 1.00 81.81 95 TRP A CA 1
ATOM 747 C C . TRP A 1 95 ? -8.686 -5.012 5.906 1.00 81.81 95 TRP A C 1
ATOM 749 O O . TRP A 1 95 ? -8.071 -5.895 5.302 1.00 81.81 95 TRP A O 1
ATOM 759 N N . ASP A 1 96 ? -9.594 -4.238 5.303 1.00 82.69 96 ASP A N 1
ATOM 760 C CA . ASP A 1 96 ? -9.910 -4.347 3.870 1.00 82.69 96 ASP A CA 1
ATOM 761 C C . ASP A 1 96 ? -8.701 -3.994 2.985 1.00 82.69 96 ASP A C 1
ATOM 763 O O . ASP A 1 96 ? -8.495 -4.581 1.922 1.00 82.69 96 ASP A O 1
ATOM 767 N N . LEU A 1 97 ? -7.843 -3.079 3.440 1.00 78.75 97 LEU A N 1
ATOM 768 C CA . LEU A 1 97 ? -6.637 -2.680 2.716 1.00 78.75 97 LEU A CA 1
ATOM 769 C C . LEU A 1 97 ? -5.516 -3.735 2.800 1.00 78.75 97 LEU A C 1
ATOM 771 O O . LEU A 1 97 ? -4.823 -3.962 1.811 1.00 78.75 97 LEU A O 1
ATOM 775 N N . ALA A 1 98 ? -5.352 -4.404 3.946 1.00 76.50 98 ALA A N 1
ATOM 776 C CA . ALA A 1 98 ? -4.291 -5.389 4.179 1.00 76.50 98 ALA A CA 1
ATOM 777 C C . ALA A 1 98 ? -4.611 -6.805 3.662 1.00 76.50 98 ALA A C 1
ATOM 779 O O . ALA A 1 98 ? -3.702 -7.514 3.213 1.00 76.50 98 ALA A O 1
ATOM 780 N N . TYR A 1 99 ? -5.880 -7.221 3.732 1.00 69.00 99 TYR A N 1
ATOM 781 C CA . TYR A 1 99 ? -6.319 -8.582 3.389 1.00 69.00 99 TYR A CA 1
ATOM 782 C C . TYR A 1 99 ? -7.387 -8.635 2.288 1.00 69.00 99 TYR A C 1
ATOM 784 O O . TYR A 1 99 ? -7.609 -9.700 1.711 1.00 69.00 99 TYR A O 1
ATOM 792 N N . GLY A 1 100 ? -8.048 -7.517 1.984 1.00 66.56 100 GLY A N 1
ATOM 793 C CA . GLY A 1 100 ? -9.153 -7.460 1.031 1.00 66.56 100 GLY A CA 1
ATOM 794 C C . GLY A 1 100 ? -8.737 -7.254 -0.429 1.00 66.56 100 GLY A C 1
ATOM 795 O O . GLY A 1 100 ? -7.568 -7.124 -0.796 1.00 66.56 100 GLY A O 1
ATOM 796 N N . ASN A 1 101 ? -9.747 -7.190 -1.300 1.00 68.12 101 ASN A N 1
ATOM 797 C CA . ASN A 1 101 ? -9.589 -6.988 -2.746 1.00 68.12 101 ASN A CA 1
ATOM 798 C C . ASN A 1 101 ? -9.286 -5.528 -3.133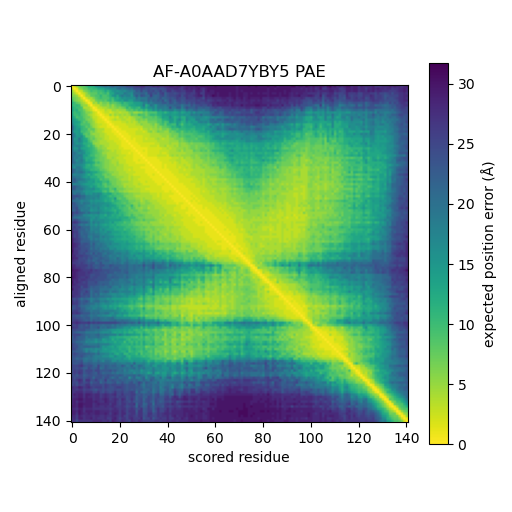 1.00 68.12 101 ASN A C 1
ATOM 800 O O . ASN A 1 101 ? -9.187 -5.226 -4.323 1.00 68.12 101 ASN A O 1
ATOM 804 N N . LYS A 1 102 ? -9.149 -4.606 -2.172 1.00 73.88 102 LYS A N 1
ATOM 805 C CA . LYS A 1 102 ? -8.999 -3.169 -2.442 1.00 73.88 102 LYS A CA 1
ATOM 806 C C . LYS A 1 102 ? -7.730 -2.847 -3.232 1.00 73.88 102 LYS A C 1
ATOM 808 O O . LYS A 1 102 ? -7.832 -2.179 -4.253 1.00 73.88 102 LYS A O 1
ATOM 813 N N . ILE A 1 103 ? -6.572 -3.389 -2.845 1.00 74.75 103 ILE A N 1
ATOM 814 C CA . ILE A 1 103 ? -5.315 -3.226 -3.606 1.00 74.75 103 ILE A CA 1
ATOM 815 C C . ILE A 1 103 ? -5.469 -3.764 -5.038 1.00 74.75 103 ILE A C 1
ATOM 817 O O . ILE A 1 103 ? -5.011 -3.146 -5.997 1.00 74.75 103 ILE A O 1
ATOM 821 N N . ARG A 1 104 ? -6.154 -4.904 -5.197 1.00 73.75 104 ARG A N 1
ATOM 822 C CA . ARG A 1 104 ? -6.400 -5.510 -6.511 1.00 73.75 104 ARG A CA 1
ATOM 823 C C . ARG A 1 104 ? -7.313 -4.640 -7.374 1.00 73.75 104 ARG A C 1
ATOM 825 O O . ARG A 1 104 ? -7.011 -4.448 -8.542 1.00 73.75 104 ARG A O 1
ATOM 832 N N . ARG A 1 105 ? -8.378 -4.081 -6.793 1.00 77.44 105 ARG A N 1
ATOM 833 C CA . ARG A 1 105 ? -9.293 -3.154 -7.471 1.00 77.44 105 ARG A CA 1
ATOM 834 C C . ARG A 1 105 ? -8.610 -1.856 -7.873 1.00 77.44 105 ARG A C 1
ATOM 836 O O . ARG A 1 105 ? -8.759 -1.468 -9.018 1.00 77.44 105 ARG A O 1
ATOM 843 N N . ILE A 1 106 ? -7.839 -1.241 -6.975 1.00 79.12 106 ILE A N 1
ATOM 844 C CA . ILE A 1 106 ? -7.072 -0.021 -7.276 1.00 79.12 106 ILE A CA 1
ATOM 845 C C . ILE A 1 106 ? -6.135 -0.276 -8.457 1.00 79.12 106 ILE A C 1
ATOM 847 O O . ILE A 1 106 ? -6.034 0.551 -9.353 1.00 79.12 106 ILE A O 1
ATOM 851 N N . LYS A 1 107 ? -5.492 -1.449 -8.497 1.00 77.25 107 LYS A N 1
ATOM 852 C CA . LYS A 1 107 ? -4.657 -1.831 -9.635 1.00 77.25 107 LYS A CA 1
ATOM 853 C C . LYS A 1 107 ? -5.468 -1.971 -10.927 1.00 77.25 107 LYS A C 1
ATOM 855 O O . LYS A 1 107 ? -5.066 -1.429 -11.943 1.00 77.25 107 LYS A O 1
ATOM 860 N N . THR A 1 108 ? -6.606 -2.660 -10.889 1.00 80.06 108 THR A N 1
ATOM 861 C CA . THR A 1 108 ? -7.485 -2.807 -12.061 1.00 80.06 108 THR A CA 1
ATOM 862 C C . THR A 1 108 ? -8.025 -1.466 -12.558 1.00 80.06 108 THR A C 1
ATOM 864 O O . THR A 1 108 ? -8.130 -1.256 -13.760 1.00 80.06 108 THR A O 1
ATOM 867 N N . GLU A 1 109 ? -8.349 -0.552 -11.649 1.00 80.25 109 GLU A N 1
ATOM 868 C CA . GLU A 1 109 ? -8.803 0.799 -11.973 1.00 80.25 109 GLU A CA 1
ATOM 869 C C . GLU A 1 109 ? -7.668 1.629 -12.584 1.00 80.25 109 GLU A C 1
ATOM 871 O O . GLU A 1 109 ? -7.867 2.253 -13.619 1.00 80.25 109 GLU A O 1
ATOM 876 N N . ALA A 1 110 ? -6.452 1.542 -12.037 1.00 78.25 110 ALA A N 1
ATOM 877 C CA . ALA A 1 110 ? -5.267 2.164 -12.625 1.00 78.25 110 ALA A CA 1
ATOM 878 C C . ALA A 1 110 ? -4.958 1.622 -14.035 1.00 78.25 110 ALA A C 1
ATOM 880 O O . ALA A 1 110 ? -4.692 2.406 -14.943 1.00 78.25 110 ALA A O 1
ATOM 881 N N . ASP A 1 111 ? -5.044 0.303 -14.237 1.00 79.62 111 ASP A N 1
ATOM 882 C CA . ASP A 1 111 ? -4.862 -0.331 -15.551 1.00 79.62 111 ASP A CA 1
ATOM 883 C C . ASP A 1 111 ? -5.954 0.128 -16.543 1.00 79.62 111 ASP A C 1
ATOM 885 O O . ASP A 1 111 ? -5.676 0.373 -17.719 1.00 79.62 111 ASP A O 1
ATOM 889 N N . SER A 1 112 ? -7.193 0.300 -16.069 1.00 80.56 112 SER A N 1
ATOM 890 C CA . SER A 1 112 ? -8.301 0.838 -16.865 1.00 80.56 112 SER A CA 1
ATOM 891 C C . SER A 1 112 ? -8.071 2.298 -17.258 1.00 80.56 112 SER A C 1
ATOM 893 O O . SER A 1 112 ? -8.271 2.639 -18.419 1.00 80.56 112 SER A O 1
ATOM 895 N N . ILE A 1 113 ? -7.615 3.150 -16.335 1.00 78.50 113 ILE A N 1
ATOM 896 C CA . ILE A 1 113 ? -7.312 4.567 -16.600 1.00 78.50 113 ILE A CA 1
ATOM 897 C C . ILE A 1 113 ? -6.179 4.692 -17.627 1.00 78.50 113 ILE A C 1
ATOM 899 O O . ILE A 1 113 ? -6.302 5.434 -18.597 1.00 78.50 113 ILE A O 1
ATOM 903 N N . LEU A 1 114 ? -5.111 3.899 -17.482 1.00 74.75 114 LEU A N 1
ATOM 904 C CA . LEU A 1 114 ? -4.005 3.856 -18.448 1.00 74.75 114 LEU A CA 1
ATOM 905 C C . LEU A 1 114 ? -4.445 3.427 -19.854 1.00 74.75 114 LEU A C 1
ATOM 907 O O . LEU A 1 114 ? -3.793 3.789 -20.828 1.00 74.75 114 LEU A O 1
ATOM 911 N N . THR A 1 115 ? -5.515 2.640 -19.967 1.00 73.44 115 THR A N 1
ATOM 912 C CA . THR A 1 115 ? -5.991 2.121 -21.257 1.00 73.44 115 THR A CA 1
ATOM 913 C C . THR A 1 115 ? -7.052 3.024 -21.888 1.00 73.44 115 THR A C 1
ATOM 915 O O . THR A 1 115 ? -7.045 3.224 -23.099 1.00 73.44 115 THR A O 1
ATOM 918 N N . ASN A 1 116 ? -7.966 3.561 -21.077 1.00 71.38 116 ASN A N 1
ATOM 919 C CA . ASN A 1 116 ? -9.185 4.221 -21.547 1.00 71.38 116 ASN A CA 1
ATOM 920 C C . ASN A 1 116 ? -9.147 5.753 -21.421 1.00 71.38 116 ASN A C 1
ATOM 922 O O . ASN A 1 116 ? -9.926 6.422 -22.092 1.00 71.38 116 ASN A O 1
ATOM 926 N N . GLU A 1 117 ? -8.263 6.317 -20.589 1.00 69.25 117 GLU A N 1
ATOM 927 C CA . GLU A 1 117 ? -8.280 7.740 -20.203 1.00 69.25 117 GLU A CA 1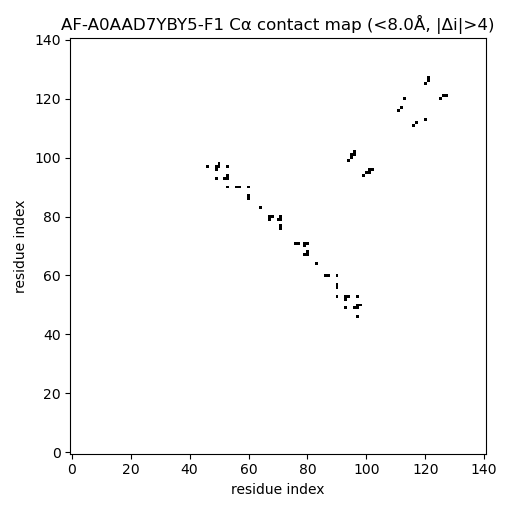
ATOM 928 C C . GLU A 1 117 ? -6.904 8.416 -20.358 1.00 69.25 117 GLU A C 1
ATOM 930 O O . GLU A 1 117 ? -6.502 9.262 -19.556 1.00 69.25 117 GLU A O 1
ATOM 935 N N . LEU A 1 118 ? -6.165 8.068 -21.417 1.00 65.69 118 LEU A N 1
ATOM 936 C CA . LEU A 1 118 ? -4.856 8.670 -21.712 1.00 65.69 118 LEU A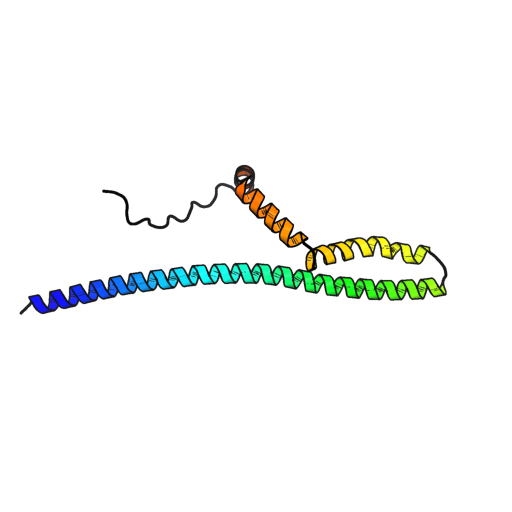 CA 1
ATOM 937 C C . LEU A 1 118 ? -4.915 10.197 -21.889 1.00 65.69 118 LEU A C 1
ATOM 939 O O . LEU A 1 118 ? -3.975 10.882 -21.502 1.00 65.69 118 LEU A O 1
ATOM 943 N N . ASP A 1 119 ? -6.033 10.728 -22.384 1.00 63.62 119 ASP A N 1
ATOM 944 C CA . ASP A 1 119 ? -6.258 12.168 -22.587 1.00 63.62 119 ASP A CA 1
ATOM 945 C C . ASP A 1 119 ? -6.217 12.961 -21.259 1.00 63.62 119 ASP A C 1
ATOM 947 O O . ASP A 1 119 ? -5.615 14.030 -21.158 1.00 63.62 119 ASP A O 1
ATOM 951 N N . ILE A 1 120 ? -6.755 12.382 -20.176 1.00 62.09 120 ILE A N 1
ATOM 952 C CA . ILE A 1 120 ? -6.728 12.986 -18.830 1.00 62.09 120 ILE A CA 1
ATOM 953 C C . ILE A 1 120 ? -5.312 12.926 -18.241 1.00 62.09 120 ILE A C 1
ATOM 955 O O . ILE A 1 120 ? -4.871 13.846 -17.546 1.00 62.09 120 ILE A O 1
ATOM 959 N N . LEU A 1 121 ? -4.570 11.855 -18.533 1.00 59.78 121 LEU A N 1
ATOM 960 C CA . LEU A 1 121 ? -3.182 11.715 -18.101 1.00 59.78 121 LEU A CA 1
ATOM 961 C C . LEU A 1 121 ? -2.260 12.703 -18.822 1.00 59.78 121 LEU A C 1
ATOM 963 O O . LEU A 1 121 ? -1.415 13.304 -18.167 1.00 59.78 121 LEU A O 1
ATOM 967 N N . GLU A 1 122 ? -2.439 12.932 -20.123 1.00 58.94 122 GLU A N 1
ATOM 968 C CA . GLU A 1 122 ? -1.661 13.926 -20.877 1.00 58.94 122 GLU A CA 1
ATOM 969 C C . GLU A 1 122 ? -1.925 15.358 -20.392 1.00 58.94 122 GLU A C 1
ATOM 971 O O . GLU A 1 122 ? -1.000 16.172 -20.327 1.00 58.94 122 GLU A O 1
ATOM 976 N N . GLN A 1 123 ? -3.155 15.651 -19.958 1.00 64.38 123 GLN A N 1
ATOM 977 C CA . GLN A 1 123 ? -3.516 16.946 -19.381 1.00 64.38 123 GLN A CA 1
ATOM 978 C C . GLN A 1 123 ? -2.871 17.200 -18.003 1.00 64.38 123 GLN A C 1
ATOM 980 O O . GLN A 1 123 ? -2.547 18.345 -17.681 1.00 64.38 123 GLN A O 1
ATOM 985 N N . VAL A 1 124 ? -2.680 16.158 -17.184 1.00 59.78 124 VAL A N 1
ATOM 986 C CA . VAL A 1 124 ? -2.156 16.275 -15.806 1.00 59.78 124 VAL A CA 1
ATOM 987 C C . VAL A 1 124 ? -0.639 16.069 -15.724 1.00 59.78 124 VAL A C 1
ATOM 989 O O . VAL A 1 124 ? 0.026 16.741 -14.935 1.00 59.78 124 VAL A O 1
ATOM 992 N N . LEU A 1 125 ? -0.077 15.149 -16.511 1.00 63.88 125 LEU A N 1
ATOM 993 C CA . LEU A 1 125 ? 1.344 14.781 -16.475 1.00 63.88 125 LEU A CA 1
ATOM 994 C C . LEU A 1 125 ? 2.193 15.501 -17.538 1.00 63.88 125 LEU A C 1
ATOM 996 O O . LEU A 1 125 ? 3.422 15.465 -17.451 1.00 63.88 125 LEU A O 1
ATOM 1000 N N . GLY A 1 126 ? 1.563 16.172 -18.508 1.00 61.16 126 GLY A N 1
ATOM 1001 C CA . GLY A 1 126 ? 2.234 16.676 -19.706 1.00 61.16 126 GLY A CA 1
ATOM 1002 C C . GLY A 1 126 ? 2.534 15.558 -20.715 1.00 61.16 126 GLY A C 1
ATOM 1003 O O . GLY A 1 126 ? 2.351 14.377 -20.404 1.00 61.16 126 GLY A O 1
ATOM 1004 N N . PRO A 1 127 ? 2.981 15.905 -21.939 1.00 61.59 127 PRO A N 1
ATOM 1005 C CA . PRO A 1 127 ? 3.228 14.921 -22.985 1.00 61.59 127 PRO A CA 1
ATOM 1006 C C . PRO A 1 127 ? 4.246 13.878 -22.502 1.00 61.59 127 PRO A C 1
ATOM 1008 O O . PRO A 1 127 ? 5.250 14.248 -21.878 1.00 61.59 127 PRO A O 1
ATOM 1011 N N . PRO A 1 128 ? 4.013 12.582 -22.775 1.00 62.19 128 PRO A N 1
ATOM 1012 C CA . PRO A 1 128 ? 4.905 11.528 -22.322 1.00 62.19 128 PRO A CA 1
ATOM 1013 C C . PRO A 1 128 ? 6.322 11.788 -22.850 1.00 62.19 128 PRO A C 1
ATOM 1015 O O . PRO A 1 128 ? 6.475 12.195 -24.008 1.00 62.19 128 PRO A O 1
ATOM 1018 N N . PRO A 1 129 ? 7.383 11.548 -22.051 1.00 60.16 129 PRO A N 1
ATOM 1019 C CA . PRO A 1 129 ? 8.729 11.525 -22.596 1.00 60.16 129 PRO A CA 1
ATOM 1020 C C . PRO A 1 129 ? 8.724 10.504 -23.732 1.00 60.16 129 PRO A C 1
ATOM 1022 O O . PRO A 1 129 ? 8.349 9.348 -23.531 1.00 60.16 129 PRO A O 1
ATOM 1025 N N . SER A 1 130 ? 9.054 10.987 -24.931 1.00 60.84 130 SER A N 1
ATOM 1026 C CA . SER A 1 130 ? 8.984 10.258 -26.196 1.00 60.84 130 SER A CA 1
ATOM 1027 C C . SER A 1 130 ? 9.407 8.798 -26.022 1.00 60.84 130 SER A C 1
ATOM 1029 O O . SER A 1 130 ? 10.428 8.564 -25.359 1.00 60.84 130 SER A O 1
ATOM 1031 N N . PRO A 1 131 ? 8.676 7.828 -26.609 1.00 53.97 131 PRO A N 1
ATOM 1032 C CA . PRO A 1 131 ? 9.022 6.422 -26.488 1.00 53.97 131 PRO A CA 1
ATOM 1033 C C . PRO A 1 131 ? 10.492 6.260 -26.851 1.00 53.97 131 PRO A C 1
ATOM 1035 O O . PRO A 1 131 ? 10.934 6.752 -27.890 1.00 53.97 131 PRO A O 1
ATOM 1038 N N . ILE A 1 132 ? 11.250 5.628 -25.951 1.00 52.56 132 ILE A N 1
ATOM 1039 C CA . ILE A 1 132 ? 12.642 5.255 -26.187 1.00 52.56 132 ILE A CA 1
ATOM 1040 C C . ILE A 1 132 ? 12.648 4.541 -27.531 1.00 52.56 132 ILE A C 1
ATOM 1042 O O . ILE A 1 132 ? 12.124 3.433 -27.653 1.00 52.56 132 ILE A O 1
ATOM 1046 N N . VAL A 1 133 ? 13.179 5.222 -28.545 1.00 47.47 133 VAL A N 1
ATOM 1047 C CA . VAL A 1 133 ? 13.352 4.680 -29.882 1.00 47.47 133 VAL A CA 1
ATOM 1048 C C . VAL A 1 133 ? 14.314 3.517 -29.707 1.00 47.47 133 VAL A C 1
ATOM 1050 O O . VAL A 1 133 ? 15.527 3.700 -29.611 1.00 47.47 133 VAL A O 1
ATOM 1053 N N . LEU A 1 134 ? 13.771 2.304 -29.592 1.00 44.41 134 LEU A N 1
ATOM 1054 C CA . LEU A 1 134 ? 14.524 1.107 -29.921 1.00 44.41 134 LEU A CA 1
ATOM 1055 C C . LEU A 1 134 ? 15.073 1.372 -31.323 1.00 44.41 134 LEU A C 1
ATOM 1057 O O . LEU A 1 134 ? 14.277 1.681 -32.214 1.00 44.41 134 LEU A O 1
ATOM 1061 N N . PRO A 1 135 ? 16.398 1.328 -31.543 1.00 41.66 135 PRO A N 1
ATOM 1062 C CA . PRO A 1 135 ? 16.919 1.402 -32.889 1.00 41.66 135 PRO A CA 1
ATOM 1063 C C . PRO A 1 135 ? 16.429 0.147 -33.609 1.00 41.66 135 PRO A C 1
ATOM 1065 O O . PRO A 1 135 ? 17.038 -0.919 -33.517 1.00 41.66 135 PRO A O 1
ATOM 1068 N N . THR A 1 136 ? 15.302 0.272 -34.308 1.00 44.28 136 THR A N 1
ATOM 1069 C CA . THR A 1 136 ? 14.872 -0.654 -35.346 1.00 44.28 136 THR A CA 1
ATOM 1070 C C . THR A 1 136 ? 15.873 -0.506 -36.485 1.00 44.28 136 THR A C 1
ATOM 1072 O O . THR A 1 136 ? 15.644 0.156 -37.490 1.00 44.28 136 THR A O 1
ATOM 1075 N N . SER A 1 137 ? 17.049 -1.096 -36.286 1.00 49.53 137 SER A N 1
ATOM 1076 C CA . SER A 1 137 ? 17.834 -1.636 -37.380 1.00 49.53 137 SER A CA 1
ATOM 1077 C C . SER A 1 137 ? 16.941 -2.655 -38.084 1.00 49.53 137 SER A C 1
ATOM 1079 O O . SER A 1 137 ? 16.430 -3.557 -37.424 1.00 49.53 137 SER A O 1
ATOM 1081 N N . ALA A 1 138 ? 16.811 -2.514 -39.402 1.00 47.75 138 ALA A N 1
ATOM 1082 C CA . ALA A 1 138 ? 16.022 -3.335 -40.327 1.00 47.75 138 ALA A CA 1
ATOM 1083 C C . ALA A 1 138 ? 14.598 -2.836 -40.620 1.00 47.75 138 ALA A C 1
ATOM 1085 O O . ALA A 1 138 ? 13.616 -3.483 -40.280 1.00 47.75 138 ALA A O 1
ATOM 1086 N N . ALA A 1 139 ? 14.508 -1.710 -41.326 1.00 45.72 139 ALA A N 1
ATOM 1087 C CA . ALA A 1 139 ? 13.678 -1.582 -42.526 1.00 45.72 139 ALA A CA 1
ATOM 1088 C C . ALA A 1 139 ? 13.843 -0.158 -43.056 1.00 45.72 139 ALA A C 1
ATOM 1090 O O . ALA A 1 139 ? 13.142 0.720 -42.576 1.00 45.72 139 ALA A O 1
ATOM 1091 N N . GLN A 1 140 ? 14.776 0.062 -43.986 1.00 39.03 140 GLN A N 1
ATOM 1092 C CA . GLN A 1 140 ? 14.569 0.843 -45.212 1.00 39.03 140 GLN A CA 1
ATOM 1093 C C . GLN A 1 140 ? 15.603 0.386 -46.251 1.00 39.03 140 GLN A C 1
ATOM 1095 O O . GLN A 1 140 ? 16.719 0.001 -45.899 1.00 39.03 140 GLN A O 1
ATOM 1100 N N . VAL A 1 141 ? 15.098 0.318 -47.479 1.00 40.88 141 VAL A N 1
ATOM 1101 C CA . VAL A 1 141 ? 15.634 -0.245 -48.724 1.00 40.88 141 VAL A CA 1
ATOM 1102 C C . VAL A 1 141 ? 16.871 0.497 -49.214 1.00 40.88 141 VAL A C 1
ATOM 1104 O O . VAL A 1 141 ? 16.919 1.731 -49.023 1.00 40.88 141 VAL A O 1
#

pLDDT: mean 76.82, std 13.52, range [39.03, 92.0]

Organism: Mythimna separata (NCBI:txid271217)

Radius of gyration: 30.37 Å; Cα contacts (8 Å, |Δi|>4): 36; chains: 1; bounding box: 77×31×85 Å

Secondary structure (DSSP, 8-state):
--HHHHHHHHHHHHHHHHHHHHHHHHHHHHHHHHHHHHHHHHHHHHHHHHHHHHHHHHHHHHHHHHHHHHHHHHH--GGGGTTHHHHHHHHHHHHHHHHSSHHHHHHHHHHHHHHH-HHHHHHHH-SPP--------S---

Solvent-accessible surface area (backbone atoms only — not comparable to full-atom values): 8056 Å² total; per-residue (Å²): 140,66,71,68,59,55,53,55,51,53,51,50,49,50,52,50,51,52,48,51,50,51,50,51,49,54,50,51,54,50,49,52,51,49,52,53,51,49,54,50,49,51,56,51,50,53,51,51,51,38,39,52,53,31,52,54,50,48,53,51,49,51,52,51,48,52,52,40,51,56,47,30,75,75,68,71,47,75,75,62,55,56,69,51,57,75,54,45,55,59,49,52,50,35,44,38,56,44,75,42,66,50,60,58,49,54,49,54,49,50,55,46,41,67,70,75,39,52,70,60,47,39,72,73,71,43,78,72,82,71,77,81,76,70,82,73,78,87,82,83,134

InterPro domains:
  IPR019319 Plasminogen receptor (KT) [PF10166] (1-123)
  IPR019319 Plasminogen receptor (KT) [PTHR13411] (1-123)

Foldseek 3Di:
DPPVVVVVVVVVVVVVVVVVVVVVVVVVVVVVVVVVVVVVVVVVVVLVVLQVVLVVLVVVLVVLVVVLVVVCVVPVDPVSCVVSVVSVVVSVVSVCVNPNCPVVVVVVVVVCCVVPPVVVVCVVVNDPPPPPPPPPPDDDD

Sequence (141 aa):
MGNLIAGGVGEQMKKNQEMMQQMNKIKMERQIQFQYQMQKKQMAMQLAGSRDTCHWITAFYATIATGLITGFTKTRKPGLLIPLVPLAFPTAYFWDLAYGNKIRRIKTEADSILTNELDILEQVLGPPPSPIVLPTSAAQV

Mean predicted aligned error: 13.72 Å